Protein AF-A0A8J7KFA9-F1 (afdb_monomer_lite)

Foldseek 3Di:
DFDKAKKFKWADAQDQDDQCNQVVVQVVCVVVDPDPQKHKFFDGDDFDPVLVVVLVVCCVVVVDHPVLLVVLCVVVVHDPVPDDRVSSNRSCCNSGTGGGIMMIGRPVRDDPVNVVVVLVVSVVVQMWIARPVVRDTPDGD

Organism: NCBI:txid2866724

Radius of gyration: 17.05 Å; chains: 1; bounding box: 40×26×52 Å

pLDDT: mean 92.6, std 5.88, range [50.03, 97.81]

Structure (mmCIF, N/CA/C/O backbone):
data_AF-A0A8J7KFA9-F1
#
_entry.id   AF-A0A8J7KFA9-F1
#
loop_
_atom_site.group_PDB
_atom_site.id
_atom_site.type_symbol
_atom_site.label_atom_id
_atom_site.label_alt_id
_atom_site.label_comp_id
_atom_site.label_asym_id
_atom_site.label_entity_id
_atom_site.label_seq_id
_atom_site.pdbx_PDB_ins_code
_atom_site.Cartn_x
_atom_site.Cartn_y
_atom_site.Cartn_z
_atom_site.occupancy
_atom_site.B_iso_or_equiv
_atom_site.auth_seq_id
_atom_site.auth_comp_id
_atom_site.auth_asym_id
_atom_site.auth_atom_id
_atom_site.pdbx_PDB_model_num
ATOM 1 N N . MET A 1 1 ? -5.710 11.345 29.306 1.00 50.03 1 MET A N 1
ATOM 2 C CA . MET A 1 1 ? -4.886 11.507 28.098 1.00 50.03 1 MET A CA 1
ATOM 3 C C . MET A 1 1 ? -5.288 10.353 27.213 1.00 50.03 1 MET A C 1
ATOM 5 O O . MET A 1 1 ? -5.063 9.222 27.622 1.00 50.03 1 MET A O 1
ATOM 9 N N . GLU A 1 2 ? -6.030 10.620 26.143 1.00 60.03 2 GLU A N 1
ATOM 10 C CA . GLU A 1 2 ? -6.369 9.579 25.168 1.00 60.03 2 GLU A CA 1
ATOM 11 C C . GLU A 1 2 ? -5.062 9.132 24.516 1.00 60.03 2 GLU A C 1
ATOM 13 O O . GLU A 1 2 ? -4.275 9.962 24.056 1.00 60.03 2 GLU A O 1
ATOM 18 N N . SER A 1 3 ? -4.774 7.837 24.613 1.00 86.81 3 SER A N 1
ATOM 19 C CA . SER A 1 3 ? -3.606 7.238 23.980 1.00 86.81 3 SER A CA 1
ATOM 20 C C . SER A 1 3 ? -4.056 6.760 22.613 1.00 86.81 3 SER A C 1
ATOM 22 O O . SER A 1 3 ? -4.808 5.794 22.525 1.00 86.81 3 SER A O 1
ATOM 24 N N . ILE A 1 4 ? -3.620 7.452 21.569 1.00 92.44 4 ILE A N 1
ATOM 25 C CA . ILE A 1 4 ? -3.899 7.067 20.189 1.00 92.44 4 ILE A CA 1
ATOM 26 C C . ILE A 1 4 ? -2.733 6.226 19.677 1.00 92.44 4 ILE A C 1
ATOM 28 O O . ILE A 1 4 ? -1.575 6.613 19.841 1.00 92.44 4 ILE A O 1
ATOM 32 N N . LEU A 1 5 ? -3.051 5.090 19.064 1.00 92.06 5 LEU A N 1
ATOM 33 C CA . LEU A 1 5 ? -2.132 4.295 18.261 1.00 92.06 5 LEU A CA 1
ATOM 34 C C . LEU A 1 5 ? -2.485 4.501 16.784 1.00 92.06 5 LEU A C 1
ATOM 36 O O . LEU A 1 5 ? -3.640 4.339 16.397 1.00 92.06 5 LEU A O 1
ATOM 40 N N . GLU A 1 6 ? -1.486 4.851 15.980 1.00 95.38 6 GLU A N 1
ATOM 41 C CA . GLU A 1 6 ? -1.601 4.999 14.528 1.00 95.38 6 GLU A CA 1
ATOM 42 C C . GLU A 1 6 ? -0.787 3.885 13.873 1.00 95.38 6 GLU A C 1
ATOM 44 O O . GLU A 1 6 ? 0.411 3.767 14.130 1.00 95.38 6 GLU A O 1
ATOM 49 N N . LEU A 1 7 ? -1.430 3.075 13.036 1.00 96.31 7 LEU A N 1
ATOM 50 C CA . LEU A 1 7 ? -0.765 2.045 12.240 1.00 96.31 7 LEU A CA 1
ATOM 51 C C . LEU A 1 7 ? -0.956 2.353 10.762 1.00 96.31 7 LEU A C 1
ATOM 53 O O . LEU A 1 7 ? -2.026 2.795 10.344 1.00 96.31 7 LEU A O 1
ATOM 57 N N . GLU A 1 8 ? 0.060 2.091 9.956 1.00 97.12 8 GLU A N 1
ATOM 58 C CA . GLU A 1 8 ? -0.071 2.169 8.508 1.00 97.12 8 GLU A CA 1
ATOM 59 C C . GLU A 1 8 ? -0.618 0.855 7.966 1.00 97.12 8 GLU A C 1
ATOM 61 O O . GLU A 1 8 ? -0.229 -0.230 8.405 1.00 97.12 8 GLU A O 1
ATOM 66 N N . ILE A 1 9 ? -1.497 0.958 6.976 1.00 96.81 9 ILE A N 1
ATOM 67 C CA . ILE A 1 9 ? -2.024 -0.184 6.246 1.00 96.81 9 ILE A CA 1
ATOM 68 C C . ILE A 1 9 ? -1.508 -0.111 4.820 1.00 96.81 9 ILE A C 1
ATOM 70 O O . ILE A 1 9 ? -1.711 0.884 4.122 1.00 96.81 9 ILE A O 1
ATOM 74 N N . TRP A 1 10 ? -0.845 -1.176 4.394 1.00 95.88 10 TRP A N 1
ATOM 75 C CA . TRP A 1 10 ? -0.160 -1.269 3.115 1.00 95.88 10 TRP A CA 1
ATOM 76 C C . TRP A 1 10 ? -0.794 -2.337 2.220 1.00 95.88 10 TRP A C 1
ATOM 78 O O . TRP A 1 10 ? -1.308 -3.352 2.700 1.00 95.88 10 TRP A O 1
ATOM 88 N N . SER A 1 11 ? -0.751 -2.111 0.906 1.00 94.69 11 SER A N 1
ATOM 89 C CA . SER A 1 11 ? -1.000 -3.163 -0.080 1.00 94.69 11 SER A CA 1
ATOM 90 C C . SER A 1 11 ? 0.105 -4.218 -0.012 1.00 94.69 11 SER A C 1
ATOM 92 O O . SER A 1 11 ? 1.242 -3.949 0.384 1.00 94.69 11 SER A O 1
ATOM 94 N N . ARG A 1 12 ? -0.226 -5.444 -0.417 1.00 93.00 12 ARG A N 1
ATOM 95 C CA . ARG A 1 12 ? 0.765 -6.508 -0.553 1.00 93.00 12 ARG A CA 1
ATOM 96 C C . ARG A 1 12 ? 1.617 -6.288 -1.814 1.00 93.00 12 ARG A C 1
ATOM 98 O O . ARG A 1 12 ? 1.041 -6.050 -2.878 1.00 93.00 12 ARG A O 1
ATOM 105 N N . PRO A 1 13 ? 2.950 -6.471 -1.740 1.00 92.12 13 PRO A N 1
ATOM 106 C CA . PRO A 1 13 ? 3.793 -6.544 -2.929 1.00 92.12 13 PRO A CA 1
ATOM 107 C C . PRO A 1 13 ? 3.302 -7.596 -3.932 1.00 92.12 13 PRO A C 1
ATOM 109 O O . PRO A 1 13 ? 2.742 -8.631 -3.558 1.00 92.12 13 PRO A O 1
ATOM 112 N N . GLY A 1 14 ? 3.561 -7.360 -5.214 1.00 90.12 14 GLY A N 1
ATOM 113 C CA . GLY A 1 14 ? 3.209 -8.261 -6.312 1.00 90.12 14 GLY A CA 1
ATOM 114 C C . GLY A 1 14 ? 1.786 -8.091 -6.850 1.00 90.12 14 GLY A C 1
ATOM 115 O O . GLY A 1 14 ? 1.427 -8.767 -7.814 1.00 90.12 14 GLY A O 1
ATOM 116 N N . VAL A 1 15 ? 0.988 -7.180 -6.285 1.00 84.56 15 VAL A N 1
ATOM 117 C CA . VAL A 1 15 ? -0.362 -6.861 -6.765 1.00 84.56 15 VAL A CA 1
ATOM 118 C C . VAL A 1 15 ? -0.459 -5.369 -7.054 1.00 84.56 15 VAL A C 1
ATOM 120 O O . VAL A 1 15 ? -0.226 -4.549 -6.175 1.00 84.56 15 VAL A O 1
ATOM 123 N N . GLN A 1 16 ? -0.852 -5.005 -8.277 1.00 85.56 16 GLN A N 1
ATOM 124 C CA . GLN A 1 16 ? -1.186 -3.615 -8.584 1.00 85.56 16 GLN A CA 1
ATOM 125 C C . GLN A 1 16 ? -2.566 -3.276 -8.035 1.00 85.56 16 GLN A C 1
ATOM 127 O O . GLN A 1 16 ? -3.587 -3.754 -8.537 1.00 85.56 16 GLN A O 1
ATOM 132 N N . ALA A 1 17 ? -2.592 -2.421 -7.021 1.00 87.50 17 ALA A N 1
ATOM 133 C CA . ALA A 1 17 ? -3.829 -1.902 -6.472 1.00 87.50 17 ALA A CA 1
ATOM 134 C C . ALA A 1 17 ? -4.366 -0.732 -7.327 1.00 87.50 17 ALA A C 1
ATOM 136 O O . ALA A 1 17 ? -3.585 0.131 -7.744 1.00 87.50 17 ALA A O 1
ATOM 137 N N . PRO A 1 18 ? -5.690 -0.625 -7.556 1.00 91.31 18 PRO A N 1
ATOM 138 C CA . PRO A 1 18 ? -6.272 0.539 -8.229 1.00 91.31 18 PRO A CA 1
ATOM 139 C C . PRO A 1 18 ? -6.014 1.821 -7.427 1.00 91.31 18 PRO A C 1
ATOM 141 O O . PRO A 1 18 ? -5.862 1.771 -6.211 1.00 91.31 18 PRO A O 1
ATOM 144 N N . GLU A 1 19 ? -5.986 2.993 -8.060 1.00 92.44 19 GLU A N 1
ATOM 145 C CA . GLU A 1 19 ? -5.675 4.275 -7.389 1.00 92.44 19 GLU A CA 1
ATOM 146 C C . GLU A 1 19 ? -6.589 4.580 -6.188 1.00 92.44 19 GLU A C 1
ATOM 148 O O . GLU A 1 19 ? -6.152 5.151 -5.188 1.00 92.44 19 GLU A O 1
ATOM 153 N N . CYS A 1 20 ? -7.849 4.148 -6.258 1.00 95.31 20 CYS A N 1
ATOM 154 C CA . CYS A 1 20 ? -8.856 4.301 -5.210 1.00 95.31 20 CYS A CA 1
ATOM 155 C C . CYS A 1 20 ? -8.871 3.175 -4.165 1.00 95.31 20 CYS A C 1
ATOM 157 O O . CYS A 1 20 ? -9.743 3.187 -3.298 1.00 95.31 20 CYS A O 1
ATOM 159 N N . PHE A 1 21 ? -7.930 2.226 -4.210 1.00 94.88 21 PHE A N 1
ATOM 160 C CA . PHE A 1 21 ? -7.969 1.020 -3.377 1.00 94.88 21 PHE A CA 1
ATOM 161 C C . PHE A 1 21 ? -8.100 1.324 -1.882 1.00 94.88 21 PHE A C 1
ATOM 163 O O . PHE A 1 21 ? -8.938 0.736 -1.206 1.00 94.88 21 PHE A O 1
ATOM 170 N N . GLY A 1 22 ? -7.367 2.317 -1.370 1.00 96.31 22 GLY A N 1
ATOM 171 C CA . GLY A 1 22 ? -7.483 2.733 0.027 1.00 96.31 22 GLY A CA 1
ATOM 172 C C . GLY A 1 22 ? -8.903 3.150 0.412 1.00 96.31 22 GLY A C 1
ATOM 173 O O . GLY A 1 22 ? -9.394 2.783 1.475 1.00 96.31 22 GLY A O 1
ATOM 174 N N . LYS A 1 23 ? -9.615 3.857 -0.471 1.00 97.25 23 LYS A N 1
ATOM 175 C CA . LYS A 1 23 ? -11.018 4.239 -0.249 1.00 97.25 23 LYS A CA 1
ATOM 176 C C . LYS A 1 23 ? -11.992 3.077 -0.367 1.00 97.25 23 LYS A C 1
ATOM 178 O O . LYS A 1 23 ? -13.004 3.060 0.329 1.00 97.25 23 LYS A O 1
ATOM 183 N N . GLU A 1 24 ? -11.712 2.112 -1.232 1.00 96.06 24 GLU A N 1
ATOM 184 C CA . GLU A 1 24 ? -12.499 0.880 -1.307 1.00 96.06 24 GLU A CA 1
ATOM 185 C C . GLU A 1 24 ? -12.384 0.085 -0.002 1.00 96.06 24 GLU A C 1
ATOM 187 O O . GLU A 1 24 ? -13.409 -0.307 0.561 1.00 96.06 24 GLU A O 1
ATOM 192 N N . ILE A 1 25 ? -11.162 -0.049 0.527 1.00 96.25 25 ILE A N 1
ATOM 193 C CA . ILE A 1 25 ? -10.884 -0.672 1.827 1.00 96.25 25 ILE A CA 1
ATOM 194 C C . ILE A 1 25 ? -11.551 0.104 2.967 1.00 96.25 25 ILE A C 1
ATOM 196 O O . ILE A 1 25 ? -12.214 -0.513 3.793 1.00 96.25 25 ILE A O 1
ATOM 200 N N . GLU A 1 26 ? -11.479 1.439 2.986 1.00 96.50 26 GLU A N 1
ATOM 201 C CA . GLU A 1 26 ? -12.167 2.275 3.986 1.00 96.50 26 GLU A CA 1
ATOM 202 C C . GLU A 1 26 ? -13.679 2.018 4.014 1.00 96.50 26 GLU A C 1
ATOM 204 O O . GLU A 1 26 ? -14.269 1.838 5.079 1.00 96.50 26 GLU A O 1
ATOM 209 N N . ASN A 1 27 ? -14.309 1.952 2.840 1.00 95.50 27 ASN A N 1
ATOM 210 C CA . ASN A 1 27 ? -15.741 1.687 2.728 1.00 95.50 27 ASN A CA 1
ATOM 211 C C . ASN A 1 27 ? -16.116 0.255 3.142 1.00 95.50 27 ASN A C 1
ATOM 213 O O . ASN A 1 27 ? -17.215 0.041 3.660 1.00 95.50 27 ASN A O 1
ATOM 217 N N . GLY A 1 28 ? -15.242 -0.724 2.886 1.00 95.19 28 GLY A N 1
ATOM 218 C CA . GLY A 1 28 ? -15.397 -2.095 3.376 1.00 95.19 28 GLY A CA 1
ATOM 219 C C . GLY A 1 28 ? -15.288 -2.150 4.897 1.00 95.19 28 GLY A C 1
ATOM 220 O O . GLY A 1 28 ? -16.197 -2.632 5.568 1.00 95.19 28 GLY A O 1
ATOM 221 N N . PHE A 1 29 ? -14.242 -1.536 5.445 1.00 96.06 29 PHE A N 1
ATOM 222 C CA . PHE A 1 29 ? -14.002 -1.458 6.880 1.00 96.06 29 PHE A CA 1
ATOM 223 C C . PHE A 1 29 ? -15.178 -0.809 7.621 1.00 96.06 29 PHE A C 1
ATOM 225 O O . PHE A 1 29 ? -15.713 -1.385 8.562 1.00 96.06 29 PHE A O 1
ATOM 232 N N . ALA A 1 30 ? -15.657 0.350 7.157 1.00 94.25 30 ALA A N 1
ATOM 233 C CA . ALA A 1 30 ? -16.792 1.047 7.768 1.00 94.25 30 ALA A CA 1
ATOM 234 C C . ALA A 1 30 ? -18.115 0.260 7.700 1.00 94.25 30 ALA A C 1
ATOM 236 O O . ALA A 1 30 ? -19.032 0.520 8.476 1.00 94.25 30 ALA A O 1
ATOM 237 N N . ARG A 1 31 ? -18.243 -0.680 6.757 1.00 94.44 31 ARG A N 1
ATOM 238 C CA . ARG A 1 31 ? -19.410 -1.564 6.651 1.00 94.44 31 ARG A CA 1
ATOM 239 C C . ARG A 1 31 ? -19.333 -2.725 7.636 1.00 94.44 31 ARG A C 1
ATOM 241 O O . ARG A 1 31 ? -20.358 -3.103 8.200 1.00 94.44 31 ARG A O 1
ATOM 248 N N . ASP A 1 32 ? -18.139 -3.279 7.812 1.00 93.88 32 ASP A N 1
ATOM 249 C CA . ASP A 1 32 ? -17.915 -4.494 8.594 1.00 93.88 32 ASP A CA 1
ATOM 250 C C . ASP A 1 32 ? -17.677 -4.196 10.087 1.00 93.88 32 ASP A C 1
ATOM 252 O O . ASP A 1 32 ? -17.903 -5.058 10.944 1.00 93.88 32 ASP A O 1
ATOM 256 N N . PHE A 1 33 ? -17.290 -2.958 10.413 1.00 92.00 33 PHE A N 1
ATOM 257 C CA . PHE A 1 33 ? -17.010 -2.496 11.769 1.00 92.00 33 PHE A CA 1
ATOM 258 C C . PHE A 1 33 ? -17.830 -1.249 12.130 1.00 92.00 33 PHE A C 1
ATOM 260 O O . PHE A 1 33 ? -17.628 -0.171 11.582 1.00 92.00 33 PHE A O 1
ATOM 267 N N . ASP A 1 34 ? -18.694 -1.373 13.143 1.00 85.19 34 ASP A N 1
ATOM 268 C CA . ASP A 1 34 ? -19.367 -0.243 13.812 1.00 85.19 34 ASP A CA 1
ATOM 269 C C . ASP A 1 34 ? -18.641 0.121 15.123 1.00 85.19 34 ASP A C 1
ATOM 271 O O . ASP A 1 34 ? -19.234 0.210 16.199 1.00 85.19 34 ASP A O 1
ATOM 275 N N . CYS A 1 35 ? -17.310 0.249 15.065 1.00 83.75 35 CYS A N 1
ATOM 276 C CA . CYS A 1 35 ? -16.489 0.605 16.222 1.00 83.75 35 CYS A CA 1
ATOM 277 C C . CYS A 1 35 ? -16.068 2.074 16.130 1.00 83.75 35 CYS A C 1
ATOM 279 O O . CYS A 1 35 ? -15.441 2.496 15.166 1.00 83.75 35 CYS A O 1
ATOM 281 N N . LYS A 1 36 ? -16.379 2.878 17.153 1.00 87.44 36 LYS A N 1
ATOM 282 C CA . LYS A 1 36 ? -15.947 4.289 17.196 1.00 87.44 36 LYS A CA 1
ATOM 283 C C . LYS A 1 36 ? -14.493 4.462 17.627 1.00 87.44 36 LYS A C 1
ATOM 285 O O . LYS A 1 36 ? -13.918 5.511 17.340 1.00 87.44 36 LYS A O 1
ATOM 290 N N . ALA A 1 37 ? -13.946 3.466 18.327 1.00 93.62 37 ALA A N 1
ATOM 291 C CA . ALA A 1 37 ? -12.584 3.478 18.848 1.00 93.62 37 ALA A CA 1
ATOM 292 C C . ALA A 1 37 ? -11.543 3.122 17.779 1.00 93.62 37 ALA A C 1
ATOM 294 O O . ALA A 1 37 ? -10.375 3.440 17.961 1.00 93.62 37 ALA A O 1
ATOM 295 N N . ILE A 1 38 ? -11.952 2.502 16.668 1.00 95.44 38 ILE A N 1
ATOM 296 C CA . ILE A 1 38 ? -11.066 2.155 15.558 1.00 95.44 38 ILE A CA 1
ATOM 297 C C . ILE A 1 38 ? -11.606 2.791 14.286 1.00 95.44 38 ILE A C 1
ATOM 299 O O . ILE A 1 38 ? -12.753 2.565 13.909 1.00 95.44 38 ILE A O 1
ATOM 303 N N . LYS A 1 39 ? -10.779 3.574 13.602 1.00 95.44 39 LYS A N 1
ATOM 304 C CA . LYS A 1 39 ? -11.128 4.183 12.320 1.00 95.44 39 LYS A CA 1
ATOM 305 C C . LYS A 1 39 ? -10.068 3.852 11.295 1.00 95.44 39 LYS A C 1
ATOM 307 O O . LYS A 1 39 ? -8.881 3.950 11.582 1.00 95.44 39 LYS A O 1
ATOM 312 N N . PHE A 1 40 ? -10.511 3.505 10.098 1.00 96.62 40 PHE A N 1
ATOM 313 C CA . PHE A 1 40 ? -9.639 3.386 8.946 1.00 96.62 40 PHE A CA 1
ATOM 314 C C . PHE A 1 40 ? -9.775 4.646 8.093 1.00 96.62 40 PHE A C 1
ATOM 316 O O . PHE A 1 40 ? -10.890 5.048 7.767 1.00 96.62 40 PHE A O 1
ATOM 323 N N . TYR A 1 41 ? -8.656 5.254 7.718 1.00 96.88 41 TYR A N 1
ATOM 324 C CA . TYR A 1 41 ? -8.614 6.395 6.811 1.00 96.88 41 TYR A CA 1
ATOM 325 C C . TYR A 1 41 ? -7.934 5.980 5.516 1.00 96.88 41 TYR A C 1
ATOM 327 O O . TYR A 1 41 ? -6.710 5.882 5.452 1.00 96.88 41 TYR A O 1
ATOM 335 N N . GLY A 1 42 ? -8.732 5.742 4.479 1.00 97.19 42 GLY A N 1
ATOM 336 C CA . GLY A 1 42 ? -8.228 5.324 3.181 1.00 97.19 42 GLY A CA 1
ATOM 337 C C . GLY A 1 42 ? -7.580 6.461 2.413 1.00 97.19 42 GLY A C 1
ATOM 338 O O . GLY A 1 42 ? -8.014 7.615 2.481 1.00 97.19 42 GLY A O 1
ATOM 339 N N . LEU A 1 43 ? -6.570 6.126 1.625 1.00 95.75 43 LEU A N 1
ATOM 340 C CA . LEU A 1 43 ? -5.872 7.055 0.754 1.00 95.75 43 LEU A CA 1
ATOM 341 C C . LEU A 1 43 ? -6.282 6.872 -0.704 1.00 95.75 43 LEU A C 1
ATOM 343 O O . LEU A 1 43 ? -6.563 5.765 -1.164 1.00 95.75 43 LEU A O 1
ATOM 347 N N . TYR A 1 44 ? -6.286 7.991 -1.427 1.00 93.88 44 TYR A N 1
ATOM 348 C CA . TYR A 1 44 ? -6.153 7.966 -2.876 1.00 93.88 44 TYR A CA 1
ATOM 349 C C . TYR A 1 44 ? -4.677 7.993 -3.214 1.00 93.88 44 TYR A C 1
ATOM 351 O O . TYR A 1 44 ? -3.911 8.740 -2.601 1.00 93.88 44 TYR A O 1
ATOM 359 N N . TRP A 1 45 ? -4.297 7.199 -4.201 1.00 90.50 45 TRP A N 1
ATOM 360 C CA . TRP A 1 45 ? -2.952 7.271 -4.724 1.00 90.50 45 TRP A CA 1
ATOM 361 C C . TRP A 1 45 ? -2.823 8.441 -5.696 1.00 90.50 45 TRP A C 1
ATOM 363 O O . TRP A 1 45 ? -3.657 8.612 -6.582 1.00 90.50 45 TRP A O 1
ATOM 373 N N . CYS A 1 46 ? -1.779 9.241 -5.511 1.00 86.88 46 CYS A N 1
ATOM 374 C CA . CYS A 1 46 ? -1.434 10.349 -6.386 1.00 86.88 46 CYS A CA 1
ATOM 375 C C . CYS A 1 46 ? 0.024 10.183 -6.801 1.00 86.88 46 CYS A C 1
ATOM 377 O O . CYS A 1 46 ? 0.909 10.283 -5.952 1.00 86.88 46 CYS A O 1
ATOM 379 N N . PHE A 1 47 ? 0.253 9.958 -8.090 1.00 87.31 47 PHE A N 1
ATOM 380 C CA . PHE A 1 47 ? 1.593 9.893 -8.663 1.00 87.31 47 PHE A CA 1
ATOM 381 C C . PHE A 1 47 ? 2.229 11.278 -8.705 1.00 87.31 47 PHE A C 1
ATOM 383 O O . PHE A 1 47 ? 1.556 12.286 -8.953 1.00 87.31 47 PHE A O 1
ATOM 390 N N . GLY A 1 48 ? 3.537 11.339 -8.511 1.00 90.75 48 GLY A N 1
ATOM 391 C CA . GLY A 1 48 ? 4.279 12.575 -8.616 1.00 90.75 48 GLY A CA 1
ATOM 392 C C . GLY A 1 48 ? 5.771 12.364 -8.772 1.00 90.75 48 GLY A C 1
ATOM 393 O O . GLY A 1 48 ? 6.305 11.262 -8.748 1.00 90.75 48 GLY A O 1
ATOM 394 N N . ARG A 1 49 ? 6.477 13.485 -8.900 1.00 91.75 49 ARG A N 1
ATOM 395 C CA . ARG A 1 49 ? 7.925 13.504 -9.127 1.00 91.75 49 ARG A CA 1
ATOM 396 C C . ARG A 1 49 ? 8.719 12.688 -8.096 1.00 91.75 49 ARG A C 1
ATOM 398 O O . ARG A 1 49 ? 9.777 12.157 -8.420 1.00 91.75 49 ARG A O 1
ATOM 405 N N . VAL A 1 50 ? 8.210 12.595 -6.869 1.00 92.56 50 VAL A N 1
ATOM 406 C CA . VAL A 1 50 ? 8.828 11.821 -5.787 1.00 92.56 50 VAL A CA 1
ATOM 407 C C . VAL A 1 50 ? 8.929 10.335 -6.147 1.00 92.56 50 VAL A C 1
ATOM 409 O O . VAL A 1 50 ? 9.932 9.719 -5.813 1.00 92.56 50 VAL A O 1
ATOM 412 N N . ASP A 1 51 ? 7.976 9.770 -6.890 1.00 93.44 51 ASP A N 1
ATOM 413 C CA . ASP A 1 51 ? 8.001 8.352 -7.274 1.00 93.44 51 ASP A CA 1
ATOM 414 C C . ASP A 1 51 ? 9.173 8.031 -8.211 1.00 93.44 51 ASP A C 1
ATOM 416 O O . ASP A 1 51 ? 9.859 7.021 -8.049 1.00 93.44 51 ASP A O 1
ATOM 420 N N . ALA A 1 52 ? 9.473 8.932 -9.151 1.00 93.69 52 ALA A N 1
ATOM 421 C CA . ALA A 1 52 ? 10.642 8.807 -10.019 1.00 93.69 52 ALA A CA 1
ATOM 422 C C . ALA A 1 52 ? 11.960 8.935 -9.230 1.00 93.69 52 ALA A C 1
ATOM 424 O O . ALA A 1 52 ? 12.935 8.235 -9.517 1.00 93.69 52 ALA A O 1
ATOM 425 N N . GLU A 1 53 ? 11.996 9.812 -8.221 1.00 95.25 53 GLU A N 1
ATOM 426 C CA . GLU A 1 53 ? 13.150 9.971 -7.329 1.00 95.25 53 GLU A CA 1
ATOM 427 C C . GLU A 1 53 ? 13.357 8.724 -6.448 1.00 95.25 53 GLU A C 1
ATOM 429 O O . GLU A 1 53 ? 14.496 8.270 -6.309 1.00 95.25 53 GLU A O 1
ATOM 434 N N . ILE A 1 54 ? 12.275 8.118 -5.942 1.00 94.31 54 ILE A N 1
ATOM 435 C CA . ILE A 1 54 ? 12.298 6.849 -5.197 1.00 94.31 54 ILE A CA 1
ATOM 436 C C . ILE A 1 54 ? 12.802 5.715 -6.086 1.00 94.31 54 ILE A C 1
ATOM 438 O O . ILE A 1 54 ? 13.737 5.019 -5.700 1.00 94.31 54 ILE A O 1
ATOM 442 N N . LEU A 1 55 ? 12.258 5.552 -7.296 1.00 96.19 55 LEU A N 1
ATOM 443 C CA . LEU A 1 55 ? 12.709 4.499 -8.207 1.00 96.19 55 LEU A CA 1
ATOM 444 C C . LEU A 1 55 ? 14.204 4.606 -8.499 1.00 96.19 55 LEU A C 1
ATOM 446 O O . LEU A 1 55 ? 14.931 3.612 -8.431 1.00 96.19 55 LEU A O 1
ATOM 450 N N . LYS A 1 56 ? 14.679 5.818 -8.792 1.00 96.25 56 LYS A N 1
ATOM 451 C CA . LYS A 1 56 ? 16.103 6.055 -9.012 1.00 96.25 56 LYS A CA 1
ATOM 452 C C . LYS A 1 56 ? 16.929 5.650 -7.788 1.00 96.25 56 LYS A C 1
ATOM 454 O O . LYS A 1 56 ? 17.937 4.967 -7.949 1.00 96.25 56 LYS A O 1
ATOM 459 N N . PHE A 1 57 ? 16.499 6.039 -6.591 1.00 96.88 57 PHE A N 1
ATOM 460 C CA . PHE A 1 57 ? 17.175 5.671 -5.351 1.00 96.88 57 PHE A CA 1
ATOM 461 C C . PHE A 1 57 ? 17.218 4.148 -5.150 1.00 96.88 57 PHE A C 1
ATOM 463 O O . PHE A 1 57 ? 18.296 3.599 -4.929 1.00 96.88 57 PHE A O 1
ATOM 470 N N . CYS A 1 58 ? 16.091 3.447 -5.308 1.00 96.88 58 CYS A N 1
ATOM 471 C CA . CYS A 1 58 ? 16.016 1.991 -5.161 1.00 96.88 58 CYS A CA 1
ATOM 472 C C . CYS A 1 58 ? 16.922 1.256 -6.165 1.00 96.88 58 CYS A C 1
ATOM 474 O O . CYS A 1 58 ? 17.574 0.276 -5.803 1.00 96.88 58 CYS A O 1
ATOM 476 N N . LEU A 1 59 ? 17.017 1.742 -7.409 1.00 96.62 59 LEU A N 1
ATOM 477 C CA . LEU A 1 59 ? 17.944 1.208 -8.417 1.00 96.62 59 LEU A CA 1
ATOM 478 C C . LEU A 1 59 ? 19.412 1.428 -8.025 1.00 96.62 59 LEU A C 1
ATOM 480 O O . LEU A 1 59 ? 20.238 0.535 -8.206 1.00 96.62 59 LEU A O 1
ATOM 484 N N . GLU A 1 60 ? 19.748 2.601 -7.483 1.00 97.81 60 GLU A N 1
ATOM 485 C CA . GLU A 1 60 ? 21.103 2.924 -7.015 1.00 97.81 60 GLU A CA 1
ATOM 486 C C . GLU A 1 60 ? 21.511 2.096 -5.786 1.00 97.81 60 GLU A C 1
ATOM 488 O O . GLU A 1 60 ? 22.678 1.717 -5.671 1.00 97.81 60 GLU A O 1
ATOM 493 N N . GLN A 1 61 ? 20.564 1.781 -4.895 1.00 97.50 61 GLN A N 1
ATOM 494 C CA . GLN A 1 61 ? 20.788 0.902 -3.740 1.00 97.50 61 GLN A CA 1
ATOM 495 C C . GLN A 1 61 ? 20.743 -0.594 -4.092 1.00 97.50 61 GLN A C 1
ATOM 497 O O . GLN A 1 61 ? 21.174 -1.427 -3.295 1.00 97.50 61 GLN A O 1
ATOM 502 N N . GLY A 1 62 ? 20.253 -0.950 -5.283 1.00 96.50 62 GLY A N 1
ATOM 503 C CA . GLY A 1 62 ? 20.079 -2.340 -5.704 1.00 96.50 62 GLY A CA 1
ATOM 504 C C . GLY A 1 62 ? 18.913 -3.057 -5.017 1.00 96.50 62 GLY A C 1
ATOM 505 O O . GLY A 1 62 ? 18.892 -4.286 -4.994 1.00 96.50 62 GLY A O 1
ATOM 506 N N . GLU A 1 63 ? 17.955 -2.310 -4.463 1.00 96.25 63 GLU A N 1
ATOM 507 C CA . GLU A 1 63 ? 16.717 -2.860 -3.890 1.00 96.25 63 GLU A CA 1
ATOM 508 C C . GLU A 1 63 ? 15.789 -3.411 -4.980 1.00 96.25 63 GLU A C 1
ATOM 510 O O . GLU A 1 63 ? 15.073 -4.386 -4.766 1.00 96.25 63 GLU A O 1
ATOM 515 N N . VAL A 1 64 ? 15.852 -2.812 -6.172 1.00 96.44 64 VAL A N 1
ATOM 516 C CA . VAL A 1 64 ? 15.251 -3.314 -7.413 1.00 96.44 64 VAL A CA 1
ATOM 517 C C . VAL A 1 64 ? 16.298 -3.314 -8.519 1.00 96.44 64 VAL A C 1
ATOM 519 O O . VAL A 1 64 ? 17.257 -2.538 -8.482 1.00 96.44 64 VAL A O 1
ATOM 522 N N . SER A 1 65 ? 16.127 -4.169 -9.530 1.00 96.69 65 SER A N 1
ATOM 523 C CA . SER A 1 65 ? 17.054 -4.232 -10.660 1.00 96.69 65 SER A CA 1
ATOM 524 C C . SER A 1 65 ? 16.500 -3.557 -11.917 1.00 96.69 65 SER A C 1
ATOM 526 O O . SER A 1 65 ? 15.298 -3.563 -12.185 1.00 96.69 65 SER A O 1
ATOM 528 N N . ILE A 1 66 ? 17.402 -3.032 -12.755 1.00 95.88 66 ILE A N 1
ATOM 529 C CA . ILE A 1 66 ? 17.052 -2.531 -14.097 1.00 95.88 66 ILE A CA 1
ATOM 530 C C . ILE A 1 66 ? 16.411 -3.647 -14.940 1.00 95.88 66 ILE A C 1
ATOM 532 O O . ILE A 1 66 ? 15.520 -3.384 -15.744 1.00 95.88 66 ILE A O 1
ATOM 536 N N . ALA A 1 67 ? 16.840 -4.900 -14.751 1.00 96.88 67 ALA A N 1
ATOM 537 C CA . ALA A 1 67 ? 16.282 -6.042 -15.468 1.00 96.88 67 ALA A CA 1
ATOM 538 C C . ALA A 1 67 ? 14.805 -6.277 -15.112 1.00 96.88 67 ALA A C 1
ATOM 540 O O . ALA A 1 67 ? 14.003 -6.509 -16.017 1.00 96.88 67 ALA A O 1
ATOM 541 N N . ASP A 1 68 ? 14.439 -6.152 -13.834 1.00 95.69 68 ASP A N 1
ATOM 542 C CA . ASP A 1 68 ? 13.051 -6.294 -13.377 1.00 95.69 68 ASP A CA 1
ATOM 543 C C . ASP A 1 68 ? 12.176 -5.153 -13.900 1.00 95.69 68 ASP A C 1
ATOM 545 O O . ASP A 1 68 ? 11.071 -5.396 -14.384 1.00 95.69 68 ASP A O 1
ATOM 549 N N . LEU A 1 69 ? 12.695 -3.921 -13.902 1.00 96.25 69 LEU A N 1
ATOM 550 C CA . LEU A 1 69 ? 12.006 -2.766 -14.482 1.00 96.25 69 LEU A CA 1
ATOM 551 C C . LEU A 1 69 ? 11.777 -2.938 -15.991 1.00 96.25 69 LEU A C 1
ATOM 553 O O . LEU A 1 69 ? 10.685 -2.684 -16.493 1.00 96.25 69 LEU A O 1
ATOM 557 N N . HIS A 1 70 ? 12.774 -3.429 -16.730 1.00 95.75 70 HIS A N 1
ATOM 558 C CA . HIS A 1 70 ? 12.614 -3.722 -18.156 1.00 95.75 70 HIS A CA 1
ATOM 559 C C . HIS A 1 70 ? 11.581 -4.830 -18.399 1.00 95.75 70 HIS A C 1
ATOM 561 O O . HIS A 1 70 ? 10.766 -4.717 -19.316 1.00 95.75 70 HIS A O 1
ATOM 567 N N . ALA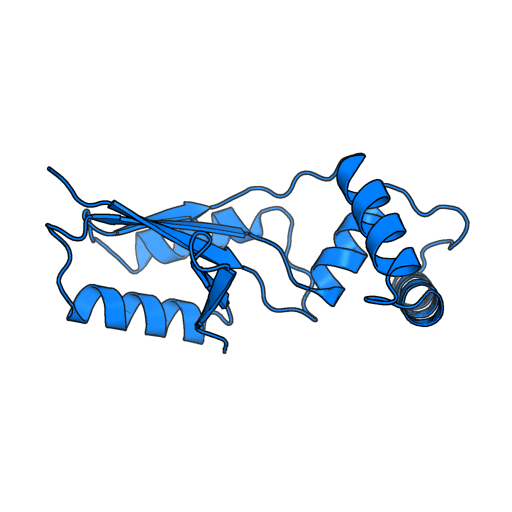 A 1 71 ? 11.595 -5.890 -17.587 1.00 95.75 71 ALA A N 1
ATOM 568 C CA . ALA A 1 71 ? 10.614 -6.969 -17.671 1.00 95.75 71 ALA A CA 1
ATOM 569 C C . ALA A 1 71 ? 9.194 -6.466 -17.367 1.00 95.75 71 ALA A C 1
ATOM 571 O O . ALA A 1 71 ? 8.240 -6.845 -18.053 1.00 95.75 71 ALA A O 1
ATOM 572 N N . TYR A 1 72 ? 9.062 -5.569 -16.388 1.00 95.44 72 TYR A N 1
ATOM 573 C CA . TYR A 1 72 ? 7.815 -4.893 -16.066 1.00 95.44 72 TYR A CA 1
ATOM 574 C C . TYR A 1 72 ? 7.292 -4.073 -17.249 1.00 95.44 72 TYR A C 1
ATOM 576 O O . TYR A 1 72 ? 6.147 -4.277 -17.664 1.00 95.44 72 TYR A O 1
ATOM 584 N N . CYS A 1 73 ? 8.133 -3.213 -17.832 1.00 95.38 73 CYS A N 1
ATOM 585 C CA . CYS A 1 73 ? 7.764 -2.394 -18.985 1.00 95.38 73 CYS A CA 1
ATOM 586 C C . CYS A 1 73 ? 7.349 -3.258 -20.180 1.00 95.38 73 CYS A C 1
ATOM 588 O O . CYS A 1 73 ? 6.317 -2.999 -20.792 1.00 95.38 73 CYS A O 1
ATOM 590 N N . LEU A 1 74 ? 8.092 -4.333 -20.467 1.00 95.75 74 LEU A N 1
ATOM 591 C CA . LEU A 1 74 ? 7.753 -5.269 -21.539 1.00 95.75 74 LEU A CA 1
ATOM 592 C C . 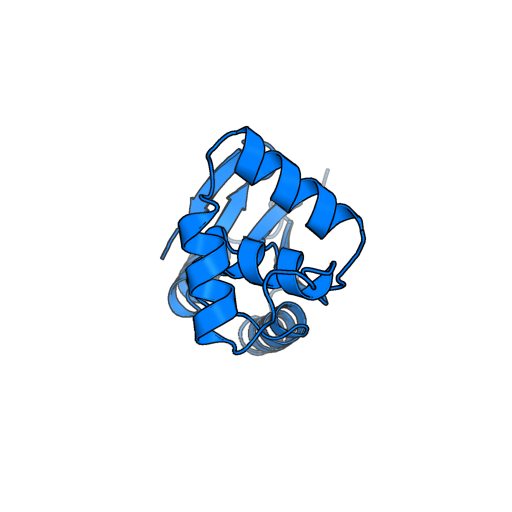LEU A 1 74 ? 6.387 -5.935 -21.314 1.00 95.75 74 LEU A C 1
ATOM 594 O O . LEU A 1 74 ? 5.606 -6.060 -22.252 1.00 95.75 74 LEU A O 1
ATOM 598 N N . THR A 1 75 ? 6.097 -6.345 -20.078 1.00 94.94 75 THR A N 1
ATOM 599 C CA . THR A 1 75 ? 4.832 -7.009 -19.714 1.00 94.94 75 THR A CA 1
ATOM 600 C C . THR A 1 75 ? 3.624 -6.083 -19.872 1.00 94.94 75 THR A C 1
ATOM 602 O O . THR A 1 75 ? 2.542 -6.551 -20.213 1.00 94.94 75 THR A O 1
ATOM 605 N N . HIS A 1 76 ? 3.807 -4.781 -19.645 1.00 92.75 76 HIS A N 1
ATOM 606 C CA . HIS A 1 76 ? 2.743 -3.774 -19.706 1.00 92.75 76 HIS A CA 1
ATOM 607 C C . HIS A 1 76 ? 2.766 -2.945 -20.999 1.00 92.75 76 HIS A C 1
ATOM 609 O O . HIS A 1 76 ? 2.073 -1.936 -21.083 1.00 92.75 76 HIS A O 1
ATOM 615 N N . GLU A 1 77 ? 3.557 -3.355 -21.997 1.00 94.75 77 GLU A N 1
ATOM 616 C CA . GLU A 1 77 ? 3.693 -2.668 -23.292 1.00 94.75 77 GLU A CA 1
ATOM 617 C C . GLU A 1 77 ? 4.151 -1.196 -23.173 1.00 94.75 77 GLU A C 1
ATOM 619 O O . GLU A 1 77 ? 3.825 -0.346 -24.001 1.00 94.75 77 GLU A O 1
ATOM 624 N N . ILE A 1 78 ? 4.950 -0.894 -22.146 1.00 94.44 78 ILE A N 1
ATOM 625 C CA . ILE A 1 78 ? 5.518 0.431 -21.880 1.00 94.44 78 ILE A CA 1
ATOM 626 C C . ILE A 1 78 ? 6.876 0.548 -22.577 1.00 94.44 78 ILE A C 1
ATOM 628 O O . ILE A 1 78 ? 7.718 -0.352 -22.500 1.00 94.44 78 ILE A O 1
ATOM 632 N N . ASN A 1 79 ? 7.128 1.685 -23.226 1.00 91.31 79 ASN A N 1
ATOM 633 C CA . ASN A 1 79 ? 8.458 1.984 -23.743 1.00 91.31 79 ASN A CA 1
ATOM 634 C C . ASN A 1 79 ? 9.405 2.332 -22.580 1.00 91.31 79 ASN A C 1
ATOM 636 O O . ASN A 1 79 ? 9.169 3.267 -21.821 1.00 91.31 79 ASN A O 1
ATOM 640 N N . VAL A 1 80 ? 10.503 1.588 -22.463 1.00 87.00 80 VAL A N 1
ATOM 641 C CA . VAL A 1 80 ? 11.517 1.765 -21.412 1.00 87.00 80 VAL A CA 1
ATOM 642 C C . VAL A 1 80 ? 12.170 3.153 -21.466 1.00 87.00 80 VAL A C 1
ATOM 644 O O . VAL A 1 80 ? 12.559 3.687 -20.433 1.00 87.00 80 VAL A O 1
ATOM 647 N N . ASP A 1 81 ? 12.233 3.778 -22.643 1.00 85.69 81 ASP A N 1
ATOM 648 C CA . ASP A 1 81 ? 12.783 5.131 -22.793 1.00 85.69 81 ASP A CA 1
ATOM 649 C C . ASP A 1 81 ? 11.807 6.236 -22.336 1.00 85.69 81 ASP A C 1
ATOM 651 O O . ASP A 1 81 ? 12.165 7.414 -22.330 1.00 85.69 81 ASP A O 1
ATOM 655 N N . SER A 1 82 ? 10.571 5.880 -21.967 1.00 86.94 82 SER A N 1
ATOM 656 C CA . SER A 1 82 ? 9.519 6.808 -21.537 1.00 86.94 82 SER A CA 1
ATOM 657 C C . SER A 1 82 ? 9.003 6.503 -20.130 1.00 86.94 82 SER A C 1
ATOM 659 O O . SER A 1 82 ? 7.801 6.573 -19.892 1.00 86.94 82 SER A O 1
ATOM 661 N N . ILE A 1 83 ? 9.893 6.129 -19.207 1.00 89.00 83 ILE A N 1
ATOM 662 C CA . ILE A 1 83 ? 9.530 5.969 -17.793 1.00 89.00 83 ILE A CA 1
ATOM 663 C C . ILE A 1 83 ? 9.234 7.353 -17.210 1.00 89.00 83 ILE A C 1
ATOM 665 O O . ILE A 1 83 ? 10.137 8.177 -17.048 1.00 89.00 83 ILE A O 1
ATOM 669 N N . ASP A 1 84 ? 7.962 7.591 -16.915 1.00 92.62 84 ASP A N 1
ATOM 670 C CA . ASP A 1 84 ? 7.461 8.773 -16.227 1.00 92.62 84 ASP A CA 1
ATOM 671 C C . ASP A 1 84 ? 7.129 8.459 -14.757 1.00 92.62 84 ASP A C 1
ATOM 673 O O . ASP A 1 84 ? 7.410 7.370 -14.242 1.00 92.62 84 ASP A O 1
ATOM 677 N N . GLU A 1 85 ? 6.570 9.442 -14.054 1.00 94.12 85 GLU A N 1
ATOM 678 C CA . GLU A 1 85 ? 6.196 9.324 -12.647 1.00 94.12 85 GLU A CA 1
ATOM 679 C C . GLU A 1 85 ? 5.187 8.195 -12.391 1.00 94.12 85 GLU A C 1
ATOM 681 O O . GLU A 1 85 ? 5.288 7.501 -11.380 1.00 94.12 85 GLU A O 1
ATOM 686 N N . GLU A 1 86 ? 4.239 7.975 -13.305 1.00 93.00 86 GLU A N 1
ATOM 687 C CA . GLU A 1 86 ? 3.216 6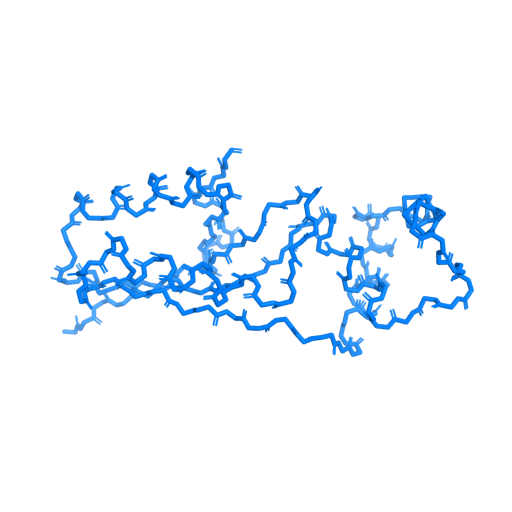.941 -13.152 1.00 93.00 86 GLU A CA 1
ATOM 688 C C . GLU A 1 86 ? 3.827 5.543 -13.275 1.00 93.00 86 GLU A C 1
ATOM 690 O O . GLU A 1 86 ? 3.575 4.672 -12.437 1.00 93.00 86 GLU A O 1
ATOM 695 N N . VAL A 1 87 ? 4.668 5.322 -14.289 1.00 94.38 87 VAL A N 1
ATOM 696 C CA . VAL A 1 87 ? 5.363 4.041 -14.474 1.00 94.38 87 VAL A CA 1
ATOM 697 C C . VAL A 1 87 ? 6.263 3.744 -13.277 1.00 94.38 87 VAL A C 1
ATOM 699 O O . VAL A 1 87 ? 6.263 2.616 -12.775 1.00 94.38 87 VAL A O 1
ATOM 702 N N . ALA A 1 88 ? 6.995 4.751 -12.791 1.00 95.00 88 ALA A N 1
ATOM 703 C CA . ALA A 1 88 ? 7.846 4.604 -11.620 1.00 95.00 88 ALA A CA 1
ATOM 704 C C . ALA A 1 88 ? 7.039 4.195 -10.381 1.00 95.00 88 ALA A C 1
ATOM 706 O O . ALA A 1 88 ? 7.368 3.203 -9.729 1.00 95.00 88 ALA A O 1
ATOM 707 N N . ALA A 1 89 ? 5.940 4.898 -10.107 1.00 94.06 89 ALA A N 1
ATOM 708 C CA . ALA A 1 89 ? 5.074 4.615 -8.973 1.00 94.06 89 ALA A CA 1
ATOM 709 C C . ALA A 1 89 ? 4.468 3.205 -9.039 1.00 94.06 89 ALA A C 1
ATOM 711 O O . ALA A 1 89 ? 4.516 2.458 -8.062 1.00 94.06 89 ALA A O 1
ATOM 712 N N . ARG A 1 90 ? 3.945 2.800 -10.205 1.00 94.25 90 ARG A N 1
ATOM 713 C CA . ARG A 1 90 ? 3.360 1.465 -10.420 1.00 94.25 90 ARG A CA 1
ATOM 714 C C . ARG A 1 90 ? 4.369 0.337 -10.262 1.00 94.25 90 ARG A C 1
ATOM 716 O O . ARG A 1 90 ? 4.018 -0.716 -9.730 1.00 94.25 90 ARG A O 1
ATOM 723 N N . PHE A 1 91 ? 5.606 0.536 -10.708 1.00 95.44 91 PHE A N 1
ATOM 724 C CA . PHE A 1 91 ? 6.660 -0.453 -10.513 1.00 95.44 91 PHE A CA 1
ATOM 725 C C . PHE A 1 91 ? 7.078 -0.564 -9.040 1.00 95.44 91 PHE A C 1
ATOM 727 O O . PHE A 1 91 ? 7.273 -1.675 -8.543 1.00 95.44 91 PHE A O 1
ATOM 734 N N . ILE A 1 92 ? 7.165 0.562 -8.326 1.00 94.94 92 ILE A N 1
ATOM 735 C CA . ILE A 1 92 ? 7.470 0.585 -6.890 1.00 94.94 92 ILE A CA 1
ATOM 736 C C . ILE A 1 92 ? 6.358 -0.081 -6.071 1.00 94.94 92 ILE A C 1
ATOM 738 O O . ILE A 1 92 ? 6.667 -0.956 -5.266 1.00 94.94 92 ILE A O 1
ATOM 742 N N . ASP A 1 93 ? 5.083 0.223 -6.336 1.00 93.88 93 ASP A N 1
ATOM 743 C CA . ASP A 1 93 ? 3.939 -0.451 -5.694 1.00 93.88 93 ASP A CA 1
ATOM 744 C C . ASP A 1 93 ? 3.947 -1.958 -5.977 1.00 93.88 93 ASP A C 1
ATOM 746 O O . ASP A 1 93 ? 3.776 -2.774 -5.078 1.00 93.88 93 ASP A O 1
ATOM 750 N N . LEU A 1 94 ? 4.246 -2.370 -7.212 1.00 94.38 94 LEU A N 1
ATOM 751 C CA . LEU A 1 94 ? 4.384 -3.795 -7.504 1.00 94.38 94 LEU A CA 1
ATOM 752 C C . LEU A 1 94 ? 5.535 -4.438 -6.711 1.00 94.38 94 LEU A C 1
ATOM 754 O O . LEU A 1 94 ? 5.406 -5.577 -6.268 1.00 94.38 94 LEU A O 1
ATOM 758 N N . SER A 1 95 ? 6.651 -3.733 -6.536 1.00 94.62 95 SER A N 1
ATOM 759 C CA . SER A 1 95 ? 7.859 -4.276 -5.902 1.00 94.62 95 SER A CA 1
ATOM 760 C C . SER A 1 95 ? 7.747 -4.350 -4.379 1.00 94.62 95 SER A C 1
ATOM 762 O O . SER A 1 95 ? 8.203 -5.321 -3.775 1.00 94.62 95 SER A O 1
ATOM 764 N N . PHE A 1 96 ? 7.120 -3.350 -3.758 1.00 93.00 96 PHE A N 1
ATOM 765 C CA . PHE A 1 96 ? 7.136 -3.156 -2.305 1.00 93.00 96 PHE A CA 1
ATOM 766 C C . PHE A 1 96 ? 5.749 -2.992 -1.677 1.00 93.00 96 PHE A C 1
ATOM 768 O O . PHE A 1 96 ? 5.634 -2.960 -0.454 1.00 93.00 96 PHE A O 1
ATOM 775 N N . GLY A 1 97 ? 4.693 -2.934 -2.485 1.00 93.38 97 GLY A N 1
ATOM 776 C CA . GLY A 1 97 ? 3.401 -2.419 -2.055 1.00 93.38 97 GLY A CA 1
ATOM 777 C C . GLY A 1 97 ? 3.445 -0.902 -1.866 1.00 93.38 97 GLY A C 1
ATOM 778 O O . GLY A 1 97 ? 4.436 -0.227 -2.155 1.00 93.38 97 GLY A O 1
ATOM 779 N N . ARG A 1 98 ? 2.356 -0.354 -1.338 1.00 93.12 98 ARG A N 1
ATOM 780 C CA . ARG A 1 98 ? 2.229 1.061 -0.993 1.00 93.12 98 ARG A CA 1
ATOM 781 C C . ARG A 1 98 ? 1.327 1.240 0.216 1.00 93.12 98 ARG A C 1
ATOM 783 O O . ARG A 1 98 ? 0.428 0.432 0.445 1.00 93.12 98 ARG A O 1
ATOM 790 N N . CYS A 1 99 ? 1.504 2.336 0.944 1.00 94.31 99 CYS A N 1
ATOM 791 C CA . CYS A 1 99 ? 0.557 2.728 1.980 1.00 94.31 99 CYS A CA 1
ATOM 792 C C . CYS A 1 99 ? -0.797 3.074 1.337 1.00 94.31 99 CYS A C 1
ATOM 794 O O . CYS A 1 99 ? -0.885 3.902 0.426 1.00 94.31 99 CYS A O 1
ATOM 796 N N . ILE A 1 100 ? -1.860 2.417 1.795 1.00 96.06 100 ILE A N 1
ATOM 797 C CA . ILE A 1 100 ? -3.231 2.600 1.303 1.00 96.06 100 ILE A CA 1
ATOM 798 C C . ILE A 1 100 ? -4.130 3.281 2.333 1.00 96.06 100 ILE A C 1
ATOM 800 O O . ILE A 1 100 ? -5.260 3.650 2.010 1.00 96.06 100 ILE A O 1
ATOM 804 N N . GLY A 1 101 ? -3.658 3.457 3.563 1.00 96.56 101 GLY A N 1
ATOM 805 C CA . GLY A 1 101 ? -4.412 4.123 4.610 1.00 96.56 101 GLY A CA 1
ATOM 806 C C . GLY A 1 101 ? -3.778 3.990 5.982 1.00 96.56 101 GLY A C 1
ATOM 807 O O . GLY A 1 101 ? -2.726 3.376 6.146 1.00 96.56 101 GLY A O 1
ATOM 808 N N . TRP A 1 102 ? -4.467 4.546 6.971 1.00 97.06 102 TRP A N 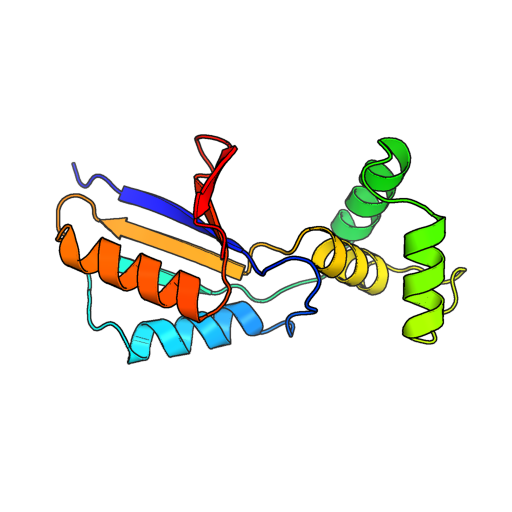1
ATOM 809 C CA . TRP A 1 102 ? -4.077 4.460 8.374 1.00 97.06 102 TRP A CA 1
ATOM 810 C C . TRP A 1 102 ? -5.194 3.882 9.223 1.00 97.06 102 TRP A C 1
ATOM 812 O O . TRP A 1 102 ? -6.370 4.185 9.010 1.00 97.06 102 TRP A O 1
ATOM 822 N N . LEU A 1 103 ? -4.808 3.083 10.209 1.00 96.56 103 LEU A N 1
ATOM 823 C CA . LEU A 1 103 ? -5.673 2.628 11.279 1.00 96.56 103 LEU A CA 1
ATOM 824 C C . LEU A 1 103 ? -5.420 3.488 12.519 1.00 96.56 103 LEU A C 1
ATOM 826 O O . LEU A 1 103 ? -4.363 3.405 13.140 1.00 96.56 103 LEU A O 1
ATOM 830 N N . HIS A 1 104 ? -6.420 4.279 12.879 1.00 95.81 104 HIS A N 1
ATOM 831 C CA . HIS A 1 104 ? -6.433 5.124 14.061 1.00 95.81 104 HIS A CA 1
ATOM 832 C C . HIS A 1 104 ? -7.181 4.415 15.184 1.00 95.81 104 HIS A C 1
ATOM 834 O O . HIS A 1 104 ? -8.384 4.159 15.068 1.00 95.81 104 HIS A O 1
ATOM 840 N N . VAL A 1 105 ? -6.479 4.116 16.272 1.00 95.00 105 VAL A N 1
ATOM 841 C CA . VAL A 1 105 ? -6.995 3.334 17.395 1.00 95.00 105 VAL A CA 1
ATOM 842 C C . VAL A 1 105 ? -6.937 4.157 18.678 1.00 95.00 105 VAL A C 1
ATOM 844 O O . VAL A 1 105 ? -5.860 4.513 19.153 1.00 95.00 105 VAL A O 1
ATOM 847 N N . ASP A 1 106 ? -8.093 4.405 19.289 1.00 95.00 106 ASP A N 1
ATOM 848 C CA . ASP A 1 106 ? -8.184 4.907 20.658 1.00 95.00 106 ASP A CA 1
ATOM 849 C C . ASP A 1 106 ? -7.962 3.755 21.644 1.00 95.00 106 ASP A C 1
ATOM 851 O O . ASP A 1 106 ? -8.879 3.007 21.997 1.00 95.00 106 ASP A O 1
ATOM 855 N N . VAL A 1 107 ? -6.720 3.625 22.110 1.00 92.31 107 VAL A N 1
ATOM 856 C CA . VAL A 1 107 ? -6.273 2.541 22.996 1.00 92.31 107 VAL A CA 1
ATOM 857 C C . VAL A 1 107 ? -7.001 2.575 24.345 1.00 92.31 107 VAL A C 1
ATOM 859 O O . VAL A 1 107 ? -7.109 1.552 25.016 1.00 92.31 107 VAL A O 1
ATOM 862 N N . GLY A 1 108 ? -7.519 3.737 24.758 1.00 91.12 108 GLY A N 1
ATOM 863 C CA . GLY A 1 108 ? -8.279 3.865 26.002 1.00 91.12 108 GLY A CA 1
ATOM 864 C C . GLY A 1 108 ? -9.687 3.274 25.925 1.00 91.12 108 GLY A C 1
ATOM 865 O O . GLY A 1 108 ? -10.254 2.928 26.964 1.00 91.12 108 GLY A O 1
ATOM 866 N N . SER A 1 109 ? -10.233 3.156 24.715 1.00 91.44 109 SER A N 1
ATOM 867 C CA . SER A 1 109 ? -11.629 2.780 24.475 1.00 91.44 109 SER A CA 1
ATOM 868 C C . SER A 1 109 ? -11.786 1.461 23.719 1.00 91.44 109 SER A C 1
ATOM 870 O O . SER A 1 109 ? -12.863 0.870 23.764 1.00 91.44 109 SER A O 1
ATOM 872 N N . VAL A 1 110 ? -10.742 1.001 23.025 1.00 93.06 110 VAL A N 1
ATOM 873 C CA . VAL A 1 110 ? -10.776 -0.231 22.234 1.00 93.06 110 VAL A CA 1
ATOM 874 C C . VAL A 1 110 ? -10.675 -1.475 23.117 1.00 93.06 110 VAL A C 1
ATOM 876 O O . VAL A 1 110 ? -9.838 -1.564 24.019 1.00 93.06 110 VAL A O 1
ATOM 879 N N . LEU A 1 111 ? -11.511 -2.475 22.849 1.00 91.06 111 LEU A N 1
ATOM 880 C CA . LEU A 1 111 ? -11.371 -3.791 23.462 1.00 91.06 111 LEU A CA 1
ATOM 881 C C . LEU A 1 111 ? -10.357 -4.631 22.681 1.00 91.06 111 LEU A C 1
ATOM 883 O O . LEU A 1 111 ? -10.300 -4.597 21.455 1.00 91.06 111 LEU A O 1
ATOM 887 N N . PHE A 1 112 ? -9.593 -5.463 23.389 1.00 90.44 112 PHE A N 1
ATOM 888 C CA . PHE A 1 112 ? -8.593 -6.337 22.765 1.00 90.44 112 PHE A CA 1
ATOM 889 C C . PHE A 1 112 ? -9.183 -7.229 21.654 1.00 90.44 112 PHE A C 1
ATOM 891 O O . PHE A 1 112 ? -8.609 -7.328 20.575 1.00 90.44 112 PHE A O 1
ATOM 898 N N . CYS A 1 113 ? -10.373 -7.796 21.872 1.00 92.56 113 CYS A N 1
ATOM 899 C CA . CYS A 1 113 ? -11.050 -8.625 20.872 1.00 92.56 113 CYS A CA 1
ATOM 900 C C . CYS A 1 113 ? -11.512 -7.845 19.627 1.00 92.56 113 CYS A C 1
ATOM 902 O O . CYS A 1 113 ? -11.701 -8.440 18.570 1.00 92.56 113 CYS A O 1
ATOM 904 N N . GLU A 1 114 ? -11.712 -6.526 19.721 1.00 93.06 114 GLU A N 1
ATOM 905 C CA . GLU A 1 114 ? -12.003 -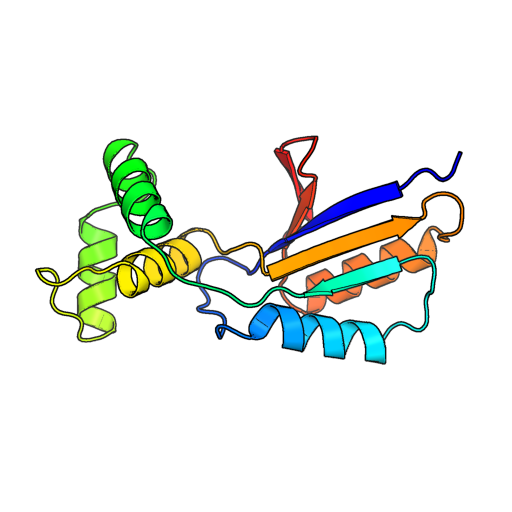5.694 18.549 1.00 93.06 114 GLU A CA 1
ATOM 906 C C . GLU A 1 114 ? -10.747 -5.521 17.696 1.00 93.06 114 GLU A C 1
ATOM 908 O O . GLU A 1 114 ? -10.826 -5.646 16.476 1.00 93.06 114 GLU A O 1
ATOM 913 N N . MET A 1 115 ? -9.586 -5.325 18.330 1.00 92.62 115 MET A N 1
ATOM 914 C CA . MET A 1 115 ? -8.300 -5.273 17.630 1.00 92.62 115 MET A CA 1
ATOM 915 C C . MET A 1 115 ? -7.951 -6.598 16.951 1.00 92.62 115 MET A C 1
ATOM 917 O O . MET A 1 115 ? -7.533 -6.582 15.797 1.00 92.62 115 MET A O 1
ATOM 921 N N . GLU A 1 116 ? -8.165 -7.738 17.618 1.00 93.75 116 GLU A N 1
ATOM 922 C CA . GLU A 1 116 ? -7.950 -9.060 17.005 1.00 93.75 116 GLU A CA 1
ATOM 923 C C . GLU A 1 116 ? -8.797 -9.232 15.742 1.00 93.75 116 GLU A C 1
ATOM 925 O O . GLU A 1 116 ? -8.268 -9.577 14.689 1.00 93.75 116 GLU A O 1
ATOM 930 N N . ARG A 1 117 ? -10.090 -8.893 15.810 1.00 95.25 117 ARG A N 1
ATOM 931 C CA . ARG A 1 117 ? -10.991 -8.962 14.651 1.00 95.25 117 ARG A CA 1
ATOM 932 C C . ARG A 1 117 ? -10.565 -8.039 13.515 1.00 95.25 117 ARG A C 1
ATOM 934 O O . ARG A 1 117 ? -10.742 -8.386 12.352 1.00 95.25 117 ARG A O 1
ATOM 941 N N . VAL A 1 118 ? -10.037 -6.858 13.834 1.00 94.69 118 VAL A N 1
ATOM 942 C CA . VAL A 1 118 ? -9.496 -5.948 12.819 1.00 94.69 118 VAL A CA 1
ATOM 943 C C . VAL A 1 118 ? -8.269 -6.558 12.153 1.00 94.69 118 VAL A C 1
ATOM 945 O O . VAL A 1 118 ? -8.191 -6.547 10.931 1.00 94.69 118 VAL A O 1
ATOM 948 N N . PHE A 1 119 ? -7.340 -7.136 12.912 1.00 94.69 119 PHE A N 1
ATOM 949 C CA . PHE A 1 119 ? -6.167 -7.790 12.331 1.00 94.69 119 PHE A CA 1
ATOM 950 C C . PHE A 1 119 ? -6.527 -9.025 11.501 1.00 94.69 119 PHE A C 1
ATOM 952 O O . PHE A 1 119 ? -5.978 -9.184 10.415 1.00 94.69 119 PHE A O 1
ATOM 959 N N . GLU A 1 120 ? -7.487 -9.842 11.937 1.00 95.62 120 GLU A N 1
ATOM 960 C CA . GLU A 1 120 ? -8.033 -10.935 11.121 1.00 95.62 120 GLU A CA 1
ATOM 961 C C . GLU A 1 120 ? -8.618 -10.408 9.805 1.00 95.62 120 GLU A C 1
ATOM 963 O O . GLU A 1 120 ? -8.285 -10.902 8.732 1.00 95.62 120 GLU A O 1
ATOM 968 N N . TRP A 1 121 ? -9.420 -9.343 9.861 1.00 95.44 121 TRP A N 1
ATOM 969 C CA . TRP A 1 121 ? -10.001 -8.745 8.661 1.00 95.44 121 TRP A CA 1
ATOM 970 C C . TRP A 1 121 ? -8.938 -8.186 7.709 1.00 95.44 121 TRP A C 1
ATOM 972 O O . TRP A 1 121 ? -9.032 -8.369 6.496 1.00 95.44 121 TRP A O 1
ATOM 982 N N . VAL A 1 122 ? -7.909 -7.521 8.237 1.00 94.88 122 VAL A N 1
ATOM 983 C CA . VAL A 1 122 ? -6.785 -7.009 7.441 1.00 94.88 122 VAL A CA 1
ATOM 984 C C . VAL A 1 122 ? -6.019 -8.168 6.786 1.00 94.88 122 VAL A C 1
ATOM 986 O O . VAL A 1 122 ? -5.715 -8.095 5.594 1.00 94.88 122 VAL A O 1
ATOM 989 N N . TYR A 1 123 ? -5.780 -9.262 7.519 1.00 94.81 123 TYR A N 1
ATOM 990 C CA . TYR A 1 123 ? -5.153 -10.482 7.001 1.00 94.81 123 TYR A CA 1
ATOM 991 C C . TYR A 1 123 ? -5.968 -11.103 5.854 1.00 94.81 123 TYR A C 1
ATOM 993 O O . TYR A 1 123 ? -5.434 -11.379 4.775 1.00 94.81 123 TYR A O 1
ATOM 1001 N N . ASP A 1 124 ? -7.277 -11.264 6.050 1.00 94.94 124 ASP A N 1
ATOM 1002 C CA . ASP A 1 124 ? -8.187 -11.852 5.062 1.00 94.94 124 ASP A CA 1
ATOM 1003 C C . ASP A 1 124 ? -8.275 -11.012 3.780 1.00 94.94 124 ASP A C 1
ATOM 1005 O O . ASP A 1 124 ? -8.390 -11.556 2.680 1.00 94.94 124 ASP A O 1
ATOM 1009 N N . ASN A 1 125 ? -8.137 -9.688 3.898 1.00 93.25 125 ASN A N 1
ATOM 1010 C CA . ASN A 1 125 ? -8.068 -8.768 2.761 1.00 93.25 125 ASN A CA 1
ATOM 1011 C C . ASN A 1 125 ? -6.664 -8.654 2.144 1.00 93.25 125 ASN A C 1
ATOM 1013 O O . ASN A 1 125 ? -6.457 -7.840 1.244 1.00 93.25 125 ASN A O 1
ATOM 1017 N N . GLN A 1 126 ? -5.710 -9.483 2.582 1.00 93.94 126 GLN A N 1
ATOM 1018 C CA . GLN A 1 126 ? -4.341 -9.529 2.060 1.00 93.94 126 GLN A CA 1
ATOM 1019 C C . GLN A 1 126 ? -3.609 -8.187 2.198 1.00 93.94 126 GLN A C 1
ATOM 1021 O O . GLN A 1 126 ? -2.856 -7.779 1.313 1.00 93.94 126 GLN A O 1
ATOM 1026 N N . LEU A 1 127 ? -3.833 -7.502 3.316 1.00 95.00 127 LEU A N 1
ATOM 1027 C CA . LEU A 1 127 ? -3.215 -6.224 3.641 1.00 95.00 127 LEU A CA 1
ATOM 1028 C C . LEU A 1 127 ? -2.114 -6.406 4.691 1.00 95.00 127 LEU A C 1
ATOM 1030 O O . LEU A 1 127 ? -2.126 -7.352 5.478 1.00 95.00 127 LEU A O 1
ATOM 1034 N N . VAL A 1 128 ? -1.163 -5.478 4.705 1.00 94.94 128 VAL A N 1
ATOM 1035 C CA . VAL A 1 128 ? -0.023 -5.471 5.631 1.00 94.94 128 VAL A CA 1
ATOM 1036 C C . VAL A 1 128 ? -0.224 -4.364 6.663 1.00 94.94 128 VAL A C 1
ATOM 1038 O O . VAL A 1 128 ? -0.650 -3.266 6.308 1.00 94.94 128 VAL A O 1
ATOM 1041 N N . VAL A 1 129 ? 0.095 -4.634 7.930 1.00 95.31 129 VAL A N 1
ATOM 1042 C CA . VAL A 1 129 ? 0.090 -3.622 9.001 1.00 95.31 129 VAL A CA 1
ATOM 1043 C C . VAL A 1 129 ? 1.522 -3.279 9.364 1.00 95.31 129 VAL A C 1
ATOM 1045 O O . VAL A 1 129 ? 2.307 -4.171 9.692 1.00 95.31 129 VAL A O 1
ATOM 1048 N N . VAL A 1 130 ? 1.846 -1.992 9.363 1.00 94.44 130 VAL A N 1
ATOM 1049 C CA . VAL A 1 130 ? 3.160 -1.476 9.749 1.00 94.44 130 VAL A CA 1
ATOM 1050 C C . VAL A 1 130 ? 2.993 -0.510 10.915 1.00 94.44 130 VAL A C 1
ATOM 1052 O O . VAL A 1 130 ? 2.111 0.347 10.906 1.00 94.44 130 VAL A O 1
ATOM 1055 N N . ASP A 1 131 ? 3.841 -0.654 11.929 1.00 92.56 131 ASP A N 1
ATOM 1056 C CA . ASP A 1 131 ? 4.012 0.358 12.965 1.00 92.56 131 ASP A CA 1
ATOM 1057 C C . ASP A 1 131 ? 5.053 1.374 12.466 1.00 92.56 131 ASP A C 1
ATOM 1059 O O . ASP A 1 131 ? 6.237 1.022 12.363 1.00 92.56 131 ASP A O 1
ATOM 1063 N N . PRO A 1 132 ? 4.650 2.618 12.147 1.00 88.00 132 PRO A N 1
ATOM 1064 C CA . PRO A 1 132 ? 5.562 3.616 11.598 1.00 88.00 132 PRO A CA 1
ATOM 1065 C C . PRO A 1 132 ? 6.570 4.140 12.629 1.00 88.00 132 PRO A C 1
ATOM 1067 O O . PRO A 1 132 ? 7.576 4.729 12.250 1.00 88.00 132 PRO A O 1
ATOM 1070 N N . VAL A 1 133 ? 6.329 3.952 13.932 1.00 87.75 133 VAL A N 1
ATOM 1071 C CA . VAL A 1 133 ? 7.239 4.399 14.998 1.00 87.75 133 VAL A CA 1
ATOM 1072 C C . VAL A 1 133 ? 8.353 3.383 15.211 1.00 87.75 133 VAL A C 1
ATOM 1074 O O . VAL A 1 133 ? 9.503 3.757 15.443 1.00 87.75 133 VAL A O 1
ATOM 1077 N N . CYS A 1 134 ? 8.014 2.097 15.156 1.00 83.69 134 CYS A N 1
ATOM 1078 C CA . CYS A 1 134 ? 8.983 1.013 15.305 1.00 83.69 134 CYS A CA 1
ATOM 1079 C C . CYS A 1 134 ? 9.605 0.556 13.979 1.00 83.69 134 CYS A C 1
ATOM 1081 O O . CYS A 1 134 ? 10.481 -0.307 14.015 1.00 83.69 134 CYS A O 1
ATOM 1083 N N . GLU A 1 135 ? 9.152 1.102 12.844 1.00 80.94 135 GLU A N 1
ATOM 1084 C CA . GLU A 1 135 ? 9.544 0.692 11.485 1.00 80.94 135 GLU A CA 1
ATOM 1085 C C . GLU A 1 135 ? 9.407 -0.829 11.286 1.00 80.94 135 GLU A C 1
ATOM 1087 O O . GLU A 1 135 ? 10.227 -1.487 10.644 1.00 80.94 135 GLU A O 1
ATOM 1092 N N . ALA A 1 136 ? 8.370 -1.414 11.894 1.00 82.88 136 ALA A N 1
ATOM 1093 C CA . ALA A 1 136 ? 8.202 -2.856 11.991 1.00 82.88 136 ALA A CA 1
ATOM 1094 C C . ALA A 1 136 ? 6.893 -3.308 11.345 1.00 82.88 136 ALA A C 1
ATOM 1096 O O . ALA A 1 136 ? 5.828 -2.736 11.575 1.00 82.88 136 ALA A O 1
ATOM 1097 N N . CYS A 1 137 ? 6.969 -4.397 10.580 1.00 87.50 137 CYS A N 1
ATOM 1098 C CA . CYS A 1 137 ? 5.787 -5.105 10.114 1.00 87.50 137 CYS A CA 1
ATOM 1099 C C . CYS A 1 137 ? 5.123 -5.812 11.303 1.00 87.50 137 CYS A C 1
ATOM 1101 O O . CYS A 1 137 ? 5.707 -6.711 11.912 1.00 87.50 137 CYS A O 1
ATOM 1103 N N . VAL A 1 138 ? 3.910 -5.380 11.637 1.00 85.50 138 VAL A N 1
ATOM 1104 C CA . VAL A 1 138 ? 3.097 -5.921 12.734 1.00 85.50 138 VAL A CA 1
ATOM 1105 C C . VAL A 1 138 ? 2.295 -7.131 12.259 1.00 85.50 138 VAL A C 1
ATOM 1107 O O . VAL A 1 138 ? 2.090 -8.075 13.020 1.00 85.50 138 VAL A O 1
ATOM 1110 N N . LEU A 1 139 ? 1.864 -7.120 10.996 1.00 85.81 139 LEU A N 1
ATOM 1111 C CA . LEU A 1 139 ? 1.087 -8.193 10.385 1.00 85.81 139 LEU A CA 1
ATOM 1112 C C . LEU A 1 139 ? 1.411 -8.300 8.896 1.00 85.81 139 LEU A C 1
ATOM 1114 O O . LEU A 1 139 ? 1.345 -7.303 8.179 1.00 85.81 139 LEU A O 1
ATOM 1118 N N . TYR A 1 140 ? 1.690 -9.520 8.435 1.00 87.06 140 TYR A N 1
ATOM 1119 C CA . TYR A 1 140 ? 1.905 -9.838 7.026 1.00 87.06 140 TYR A CA 1
ATOM 1120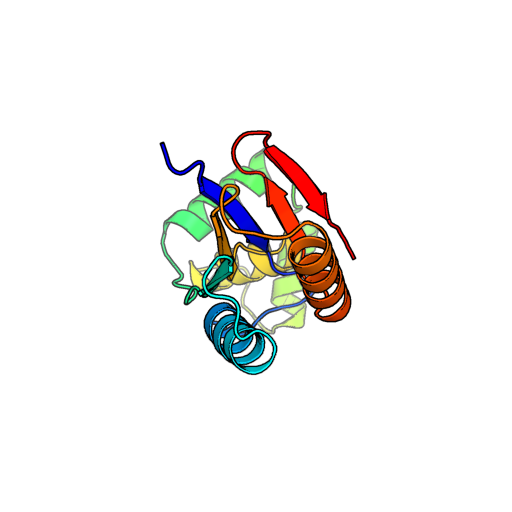 C C . TYR A 1 140 ? 1.126 -11.111 6.644 1.00 87.06 140 TYR A C 1
ATOM 1122 O O . TYR A 1 140 ? 1.252 -12.106 7.365 1.00 87.06 140 TYR A O 1
ATOM 1130 N N . PRO A 1 141 ? 0.341 -11.099 5.552 1.00 80.50 141 PRO A N 1
ATOM 1131 C CA . PRO A 1 141 ? -0.526 -12.204 5.155 1.00 80.50 141 PRO A CA 1
ATOM 1132 C C . PRO A 1 141 ? 0.161 -13.394 4.461 1.00 80.50 141 PRO A C 1
ATOM 1134 O O . PRO A 1 141 ? 1.017 -13.197 3.559 1.00 80.50 141 PRO A O 1
#

Sequence (141 aa):
MESILELEIWSRPGVQAPECFGKEIENGFARDFDCKAIKFYGLYWCFGRVDAEILKFCLEQGEVSIADLHAYCLTHEINVDSIDEEVAARFIDLSFGRCIGWLHVDVGSVLFCEMERVFEWVYDNQLVVVDPVCEACVLYP

Secondary structure (DSSP, 8-state):
---EEEEEEEPPTTS---TTHHHHHHHHHHHH---SSEEEEE------HHHHHHHHHHHHHTSS-HHHHHHHHHHTT--GGG--HHHHHHHHHHHH--EEEEEEEETTT--HHHHHHHHHHHHHTT-EEEETTTTEEEE--